Protein AF-A0A6A6F413-F1 (afdb_monomer_lite)

Secondary structure (DSSP, 8-state):
-TTT---S----TT----PEEPTTTSS-EESSHHHHHHHHHHHHHHHHHHHHHHHHHS-------PPP--S--TTSS-TTS---

Foldseek 3Di:
DVQPPDDCDDPDPPDRLFFCADPQQSPDGHSDPVSCVVCVVVCVVCSVVSSVVCVVPPPPPPDPPDPPDPDDCPDDDPPPPPPD

pLDDT: mean 76.2, std 14.18, range [43.38, 93.88]

Sequence (84 aa):
CGNCNKAETSTSEDEPSILKPCTMCHSVSYCSRDCKKSHAKKHKKVCAGLAQEYAKTAPVKMASRAPPKSDTFRGGLQKWQFDT

Structure (mmCIF, N/CA/C/O backbone):
data_AF-A0A6A6F413-F1
#
_entry.id   AF-A0A6A6F413-F1
#
loop_
_atom_site.group_PDB
_atom_site.id
_atom_site.type_symbol
_atom_site.label_atom_id
_atom_site.label_alt_id
_atom_site.label_comp_id
_atom_site.label_asym_id
_atom_site.label_entity_id
_atom_site.label_seq_id
_atom_site.pdbx_PDB_ins_code
_atom_site.Cartn_x
_atom_site.Cartn_y
_atom_site.Cartn_z
_atom_site.occupancy
_atom_site.B_iso_or_equiv
_atom_site.auth_seq_id
_atom_site.auth_comp_id
_atom_site.auth_asym_id
_atom_site.auth_atom_id
_atom_site.pdbx_PDB_model_num
ATOM 1 N N . CYS A 1 1 ? 7.048 8.121 -7.723 1.00 81.88 1 CYS A N 1
ATOM 2 C CA . CYS A 1 1 ? 7.785 6.990 -7.092 1.00 81.88 1 CYS A CA 1
ATOM 3 C C . CYS A 1 1 ? 8.132 7.313 -5.639 1.00 81.88 1 CYS A C 1
ATOM 5 O O . CYS A 1 1 ? 8.948 8.197 -5.420 1.00 81.88 1 CYS A O 1
ATOM 7 N N . GLY A 1 2 ? 7.609 6.574 -4.655 1.00 79.94 2 GLY A N 1
ATOM 8 C CA . GLY A 1 2 ? 7.785 6.884 -3.222 1.00 79.94 2 GLY A CA 1
ATOM 9 C C . GLY A 1 2 ? 9.196 6.727 -2.627 1.00 79.94 2 GLY A C 1
ATOM 10 O O . GLY A 1 2 ? 9.393 7.053 -1.465 1.00 79.94 2 GLY A O 1
ATOM 11 N N . ASN A 1 3 ? 10.177 6.218 -3.379 1.00 85.62 3 ASN A N 1
ATOM 12 C CA . ASN A 1 3 ? 11.587 6.188 -2.944 1.00 85.62 3 ASN A CA 1
ATOM 13 C C . ASN A 1 3 ? 12.467 7.161 -3.725 1.00 85.62 3 ASN A C 1
ATOM 15 O O . ASN A 1 3 ? 13.363 7.793 -3.186 1.00 85.62 3 ASN A O 1
ATOM 19 N N . CYS A 1 4 ? 12.244 7.190 -5.033 1.00 84.31 4 CYS A N 1
ATOM 20 C CA . CYS A 1 4 ? 13.148 7.783 -6.004 1.00 84.31 4 CYS A CA 1
ATOM 21 C C . CYS A 1 4 ? 12.598 9.140 -6.503 1.00 84.31 4 CYS A C 1
ATOM 23 O O . CYS A 1 4 ? 13.167 9.719 -7.417 1.00 84.31 4 CYS A O 1
ATOM 25 N N . ASN A 1 5 ? 11.459 9.596 -5.954 1.00 78.06 5 ASN A N 1
ATOM 26 C CA . ASN A 1 5 ? 10.711 10.827 -6.261 1.00 78.06 5 ASN A CA 1
ATOM 27 C C . ASN A 1 5 ? 10.450 11.124 -7.748 1.00 78.06 5 ASN A C 1
ATOM 29 O O . ASN A 1 5 ? 9.958 12.196 -8.074 1.00 78.06 5 ASN A O 1
ATOM 33 N N . LYS A 1 6 ? 10.695 10.165 -8.652 1.00 76.00 6 LYS A N 1
ATOM 34 C CA . LYS A 1 6 ? 10.328 10.270 -10.069 1.00 76.00 6 LYS A CA 1
ATOM 35 C C . LYS A 1 6 ? 8.831 10.562 -10.181 1.00 76.00 6 LYS A C 1
ATOM 37 O O . LYS A 1 6 ? 8.026 9.740 -9.719 1.00 76.00 6 LYS A O 1
ATOM 42 N N . ALA A 1 7 ? 8.511 11.733 -10.723 1.00 65.75 7 ALA A N 1
ATOM 43 C CA . ALA A 1 7 ? 7.158 12.167 -11.016 1.00 65.75 7 ALA A CA 1
ATOM 44 C C . ALA A 1 7 ? 6.631 11.421 -12.245 1.00 65.75 7 ALA A C 1
ATOM 46 O O . ALA A 1 7 ? 7.380 11.032 -13.139 1.00 65.75 7 ALA A O 1
ATOM 47 N N . GLU A 1 8 ? 5.332 11.181 -12.234 1.00 62.34 8 GLU A N 1
ATOM 48 C CA . GLU A 1 8 ? 4.576 10.407 -13.213 1.00 62.34 8 GLU A CA 1
ATOM 49 C C . GLU A 1 8 ? 4.272 11.328 -14.404 1.00 62.34 8 GLU A C 1
ATOM 51 O O . GLU A 1 8 ? 3.145 11.732 -14.638 1.00 62.34 8 GLU A O 1
ATOM 56 N N . THR A 1 9 ? 5.314 11.763 -15.112 1.00 55.31 9 THR A N 1
ATOM 57 C CA . THR A 1 9 ? 5.183 12.617 -16.299 1.00 55.31 9 THR A CA 1
ATOM 58 C C . THR A 1 9 ? 6.108 12.096 -17.384 1.00 55.31 9 THR A C 1
ATOM 60 O O . THR A 1 9 ? 7.215 12.596 -17.584 1.00 55.31 9 THR A O 1
ATOM 63 N N . SER A 1 10 ? 5.688 11.034 -18.063 1.00 44.72 10 SER A N 1
ATOM 64 C CA . SER A 1 10 ? 6.300 10.613 -19.324 1.00 44.72 10 SER A CA 1
ATOM 65 C C . SER A 1 10 ? 5.239 9.918 -20.172 1.00 44.72 10 SER A C 1
ATOM 67 O O . SER A 1 10 ? 5.174 8.696 -20.242 1.00 44.72 10 SER A O 1
ATOM 69 N N . THR A 1 11 ? 4.372 10.720 -20.790 1.00 43.38 11 THR A N 1
ATOM 70 C CA . THR A 1 11 ? 3.764 10.352 -22.071 1.00 43.38 11 THR A CA 1
ATOM 71 C C . THR A 1 11 ? 4.915 10.292 -23.074 1.00 43.38 11 THR A C 1
ATOM 73 O O . THR A 1 11 ? 5.306 11.310 -23.632 1.00 43.38 11 THR A O 1
ATOM 76 N N . SER A 1 12 ? 5.544 9.131 -23.210 1.00 45.12 12 SER A N 1
ATOM 77 C CA . SER A 1 12 ? 6.490 8.834 -24.285 1.00 45.12 12 SER A CA 1
ATOM 78 C C . SER A 1 12 ? 6.072 7.496 -24.868 1.00 45.12 12 SER A C 1
ATOM 80 O O . SER A 1 12 ? 6.057 6.491 -24.158 1.00 45.12 12 SER A O 1
ATOM 82 N N . GLU A 1 13 ? 5.669 7.536 -26.130 1.00 54.34 13 GLU A N 1
ATOM 83 C CA . GLU A 1 13 ? 4.820 6.573 -26.836 1.00 54.34 13 GLU A CA 1
ATOM 84 C C . GLU A 1 13 ? 5.466 5.201 -27.111 1.00 54.34 13 GLU A C 1
ATOM 86 O O . GLU A 1 13 ? 4.900 4.420 -27.865 1.00 54.34 13 GLU A O 1
ATOM 91 N N . ASP A 1 14 ? 6.583 4.860 -26.458 1.00 52.03 14 ASP A N 1
ATOM 92 C CA . ASP A 1 14 ? 7.331 3.631 -26.762 1.00 52.03 14 ASP A CA 1
ATOM 93 C C . ASP A 1 14 ? 7.647 2.709 -25.576 1.00 52.03 14 ASP A C 1
ATOM 95 O O . ASP A 1 14 ? 8.007 1.575 -25.822 1.00 52.03 14 ASP A O 1
ATOM 99 N N . GLU A 1 15 ? 7.472 3.092 -24.303 1.00 55.16 15 GLU A N 1
ATOM 100 C CA . GLU A 1 15 ? 7.541 2.121 -23.188 1.00 55.16 15 GLU A CA 1
ATOM 101 C C . GLU A 1 15 ? 6.881 2.710 -21.926 1.00 55.16 15 GLU A C 1
ATOM 103 O O . GLU A 1 15 ? 7.443 3.605 -21.279 1.00 55.16 15 GLU A O 1
ATOM 108 N N . PRO A 1 16 ? 5.692 2.238 -21.513 1.00 54.38 16 PRO A N 1
ATOM 109 C CA . PRO A 1 16 ? 5.014 2.796 -20.360 1.00 54.38 16 PRO A CA 1
ATOM 110 C C . PRO A 1 16 ? 5.705 2.297 -19.088 1.00 54.38 16 PRO A C 1
ATOM 112 O O . PRO A 1 16 ? 5.398 1.223 -18.563 1.00 54.38 16 PRO A O 1
ATOM 115 N N . SER A 1 17 ? 6.618 3.098 -18.530 1.00 59.19 17 SER A N 1
ATOM 116 C CA . SER A 1 17 ? 7.141 2.890 -17.176 1.00 59.19 17 SER A CA 1
ATOM 117 C C . SER A 1 17 ? 6.054 3.216 -16.142 1.00 59.19 17 SER A C 1
ATOM 119 O O . SER A 1 17 ? 6.141 4.183 -15.384 1.00 59.19 17 SER A O 1
ATOM 121 N N . ILE A 1 18 ? 4.993 2.407 -16.147 1.00 72.19 18 ILE A N 1
ATOM 122 C CA . ILE A 1 18 ? 3.862 2.447 -15.230 1.00 72.19 18 ILE A CA 1
ATOM 123 C C . ILE A 1 18 ? 4.423 2.218 -13.836 1.00 72.19 18 ILE A C 1
ATOM 125 O O . ILE A 1 18 ? 4.908 1.129 -13.505 1.00 72.19 18 ILE A O 1
ATOM 129 N N . LEU A 1 19 ? 4.380 3.258 -13.005 1.00 80.69 19 LEU A N 1
ATOM 130 C CA . LEU A 1 19 ? 4.709 3.101 -11.601 1.00 80.69 19 LEU A CA 1
ATOM 131 C C . LEU A 1 19 ? 3.708 2.119 -10.994 1.00 80.69 19 LEU A C 1
ATOM 133 O O . LEU A 1 19 ? 2.506 2.364 -10.958 1.00 80.69 19 LEU A O 1
ATOM 137 N N . LYS A 1 20 ? 4.210 0.987 -10.509 1.00 84.81 20 LYS A N 1
ATOM 138 C CA . LYS A 1 20 ? 3.371 -0.059 -9.935 1.00 84.81 20 LYS A CA 1
ATOM 139 C C . LYS A 1 20 ? 2.968 0.358 -8.520 1.00 84.81 20 LYS A C 1
ATOM 141 O O . LYS A 1 20 ? 3.863 0.616 -7.701 1.00 84.81 20 LYS A O 1
ATOM 146 N N . PRO A 1 21 ? 1.664 0.429 -8.204 1.00 88.31 21 PRO A N 1
ATOM 147 C CA . PRO A 1 21 ? 1.217 0.715 -6.850 1.00 88.31 21 PRO A CA 1
ATOM 148 C C . PRO A 1 21 ? 1.612 -0.419 -5.899 1.00 88.31 21 PRO A C 1
ATOM 150 O O . PRO A 1 21 ? 1.834 -1.568 -6.293 1.00 88.31 21 PRO A O 1
ATOM 153 N N . CYS A 1 22 ? 1.715 -0.101 -4.612 1.00 89.50 22 CYS A N 1
ATOM 154 C CA . CYS A 1 22 ? 1.878 -1.109 -3.577 1.00 89.50 22 CYS A CA 1
ATOM 155 C C . CYS A 1 22 ? 0.644 -2.019 -3.540 1.00 89.50 22 CYS A C 1
ATOM 157 O O . CYS A 1 22 ? -0.458 -1.545 -3.305 1.00 89.50 22 CYS A O 1
ATOM 159 N N . THR A 1 23 ? 0.834 -3.329 -3.681 1.00 87.06 23 THR A N 1
ATOM 160 C CA . THR A 1 23 ? -0.258 -4.321 -3.705 1.00 87.06 23 THR A CA 1
ATOM 161 C C . THR A 1 23 ? -1.033 -4.442 -2.391 1.00 87.06 23 THR A C 1
ATOM 163 O O . THR A 1 23 ? -2.074 -5.082 -2.356 1.00 87.06 23 THR A O 1
ATOM 166 N N . MET A 1 24 ? -0.504 -3.888 -1.296 1.00 87.12 24 MET A N 1
ATOM 167 C CA . MET A 1 24 ? -1.135 -3.961 0.025 1.00 87.12 24 MET A CA 1
ATOM 168 C C . MET A 1 24 ? -2.040 -2.759 0.281 1.00 87.12 24 MET A C 1
ATOM 170 O O . MET A 1 24 ? -3.193 -2.921 0.656 1.00 87.12 24 MET A O 1
ATOM 174 N N . CYS A 1 25 ? -1.505 -1.550 0.101 1.00 90.38 25 CYS A N 1
ATOM 175 C CA . CYS A 1 25 ? -2.200 -0.318 0.469 1.00 90.38 25 CYS A CA 1
ATOM 176 C C . CYS A 1 25 ? -2.647 0.523 -0.730 1.00 90.38 25 CYS A C 1
ATOM 178 O O . CYS A 1 25 ? -3.415 1.458 -0.553 1.00 90.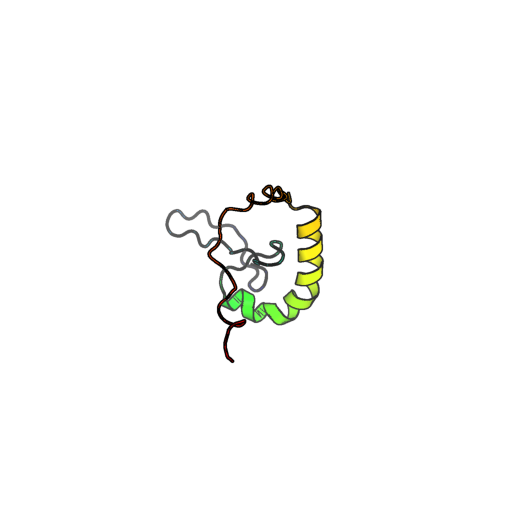38 25 CYS A O 1
ATOM 180 N N . HIS A 1 26 ? -2.135 0.240 -1.930 1.00 87.75 26 HIS A N 1
ATOM 181 C CA . HIS A 1 26 ? -2.384 0.967 -3.181 1.00 87.75 26 HIS A CA 1
ATOM 182 C C . HIS A 1 26 ? -2.108 2.484 -3.170 1.00 87.75 26 HIS A C 1
ATOM 184 O O . HIS A 1 26 ? -2.266 3.131 -4.194 1.00 87.75 26 HIS A O 1
ATOM 190 N N . SER A 1 27 ? -1.607 3.050 -2.068 1.00 87.69 27 SER A N 1
ATOM 191 C CA . SER A 1 27 ? -1.409 4.502 -1.913 1.00 87.69 27 SER A CA 1
ATOM 192 C C . SER A 1 27 ? -0.056 5.020 -2.406 1.00 87.69 27 SER A C 1
ATOM 194 O O . SER A 1 27 ? 0.080 6.206 -2.674 1.00 87.69 27 SER A O 1
ATOM 196 N N . VAL A 1 28 ? 0.970 4.166 -2.493 1.00 88.50 28 VAL A N 1
ATOM 197 C CA . VAL A 1 28 ? 2.318 4.567 -2.940 1.00 88.50 28 VAL A CA 1
ATOM 198 C C . VAL A 1 28 ? 2.706 3.785 -4.187 1.00 88.50 28 VAL A C 1
ATOM 200 O O . VAL A 1 28 ? 2.611 2.557 -4.199 1.00 88.50 28 VAL A O 1
ATOM 203 N N . SER A 1 29 ? 3.187 4.496 -5.208 1.00 89.62 29 SER A N 1
ATOM 204 C CA . SER A 1 29 ? 3.636 3.952 -6.492 1.00 89.62 29 SER A CA 1
ATOM 205 C C . SER A 1 29 ? 5.169 3.849 -6.565 1.00 89.62 29 SER A C 1
ATOM 207 O O . SER A 1 29 ? 5.906 4.702 -6.050 1.00 89.62 29 SER A O 1
ATOM 209 N N . TYR A 1 30 ? 5.684 2.791 -7.199 1.00 89.12 30 TYR A N 1
ATOM 210 C CA . TYR A 1 30 ? 7.120 2.549 -7.375 1.00 89.12 30 TYR A CA 1
ATOM 211 C C . TYR A 1 30 ? 7.463 2.279 -8.837 1.00 89.12 30 TYR A C 1
ATOM 213 O O . TYR A 1 30 ? 6.788 1.507 -9.508 1.00 89.12 30 TYR A O 1
ATOM 221 N N . CYS A 1 31 ? 8.559 2.865 -9.320 1.00 86.81 31 CYS A N 1
ATOM 222 C CA . CYS A 1 31 ? 9.033 2.633 -10.688 1.00 86.81 31 CYS A CA 1
ATOM 223 C C . CYS A 1 31 ? 9.694 1.256 -10.860 1.00 86.81 31 CYS A C 1
ATOM 225 O O . CYS A 1 31 ? 9.709 0.710 -11.954 1.00 86.81 31 CYS A O 1
ATOM 227 N N . SER A 1 32 ? 10.236 0.678 -9.785 1.00 85.81 32 SER A N 1
ATOM 228 C CA . SER A 1 32 ? 10.892 -0.629 -9.810 1.00 85.81 32 SER A CA 1
ATOM 229 C C . SER A 1 32 ? 10.727 -1.369 -8.485 1.00 85.81 32 SER A C 1
ATOM 231 O O . SER A 1 32 ? 10.414 -0.784 -7.438 1.00 85.81 32 SER A O 1
ATOM 233 N N . ARG A 1 33 ? 10.969 -2.683 -8.521 1.00 87.00 33 ARG A N 1
ATOM 234 C CA . ARG A 1 33 ? 10.941 -3.534 -7.326 1.00 87.00 33 ARG A CA 1
ATOM 235 C C . ARG A 1 33 ? 12.055 -3.155 -6.341 1.00 87.00 33 ARG A C 1
ATOM 237 O O . ARG A 1 33 ? 11.844 -3.260 -5.133 1.00 87.00 33 ARG A O 1
ATOM 244 N N . ASP A 1 34 ? 13.172 -2.630 -6.837 1.00 89.38 34 ASP A N 1
ATOM 245 C CA . ASP A 1 34 ? 14.283 -2.133 -6.021 1.00 89.38 34 ASP A CA 1
ATOM 246 C C . ASP A 1 34 ? 13.914 -0.866 -5.249 1.00 89.38 34 ASP A C 1
ATOM 248 O O . ASP A 1 34 ? 14.098 -0.844 -4.032 1.00 89.38 34 ASP A O 1
ATOM 252 N N . CYS A 1 35 ? 13.278 0.130 -5.894 1.00 89.50 35 CYS A N 1
ATOM 253 C CA . CYS A 1 35 ? 12.765 1.320 -5.194 1.00 89.50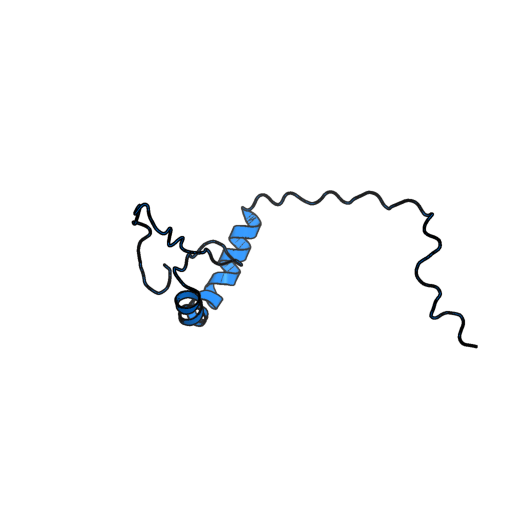 35 CYS A CA 1
ATOM 254 C C . CYS A 1 35 ? 11.707 0.923 -4.131 1.00 89.50 35 CYS A C 1
ATOM 256 O O . CYS A 1 35 ? 11.604 1.575 -3.091 1.00 89.50 35 CYS A O 1
ATOM 258 N N . LYS A 1 36 ? 10.943 -0.167 -4.330 1.00 89.19 36 LYS A N 1
ATOM 259 C CA . LYS A 1 36 ? 10.047 -0.701 -3.284 1.00 89.19 36 LYS A CA 1
ATOM 260 C C . LYS A 1 36 ? 10.829 -1.315 -2.118 1.00 89.19 36 LYS A C 1
ATOM 262 O O . LYS A 1 36 ? 10.483 -1.088 -0.960 1.00 89.19 36 LYS A O 1
ATOM 267 N N . LYS A 1 37 ? 11.866 -2.110 -2.403 1.00 90.44 37 LYS A N 1
ATOM 268 C CA . LYS A 1 37 ? 12.658 -2.823 -1.386 1.00 90.44 37 LYS A CA 1
ATOM 269 C C . LYS A 1 37 ? 13.478 -1.865 -0.519 1.00 90.44 37 LYS A C 1
ATOM 271 O O . LYS A 1 37 ? 13.506 -2.040 0.697 1.00 90.44 37 LYS A O 1
ATOM 276 N N . SER A 1 38 ? 14.077 -0.833 -1.110 1.00 91.25 38 SER A N 1
ATOM 277 C CA . SER A 1 38 ? 14.799 0.218 -0.379 1.00 91.25 38 SER A CA 1
ATOM 278 C C . SER A 1 38 ? 13.874 1.004 0.557 1.00 91.25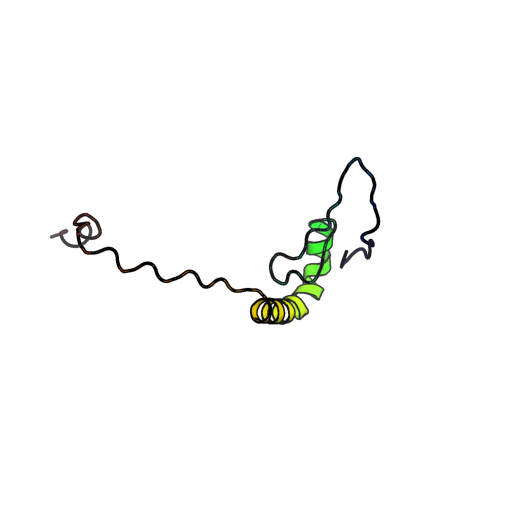 38 SER A C 1
ATOM 280 O O . SER A 1 38 ? 14.213 1.236 1.719 1.00 91.25 38 SER A O 1
ATOM 282 N N . HIS A 1 39 ? 12.665 1.342 0.097 1.00 90.25 39 HIS A N 1
ATOM 283 C CA . HIS A 1 39 ? 11.684 2.077 0.895 1.00 90.25 39 HIS A CA 1
ATOM 284 C C . HIS A 1 39 ? 10.906 1.192 1.883 1.00 90.25 39 HIS A C 1
ATOM 286 O O . HIS A 1 39 ? 10.237 1.715 2.771 1.00 90.25 39 HIS A O 1
ATOM 292 N N . ALA A 1 40 ? 11.015 -0.140 1.808 1.00 89.00 40 ALA A N 1
ATOM 293 C CA . ALA A 1 40 ? 10.213 -1.077 2.598 1.00 89.00 40 ALA A CA 1
ATOM 294 C C . ALA A 1 40 ? 10.287 -0.838 4.117 1.00 89.00 40 ALA A C 1
ATOM 296 O O . ALA A 1 40 ? 9.264 -0.913 4.794 1.00 89.00 40 ALA A O 1
ATOM 297 N N . LYS A 1 41 ? 11.467 -0.500 4.661 1.00 90.50 41 LYS A N 1
ATOM 298 C CA . LYS A 1 41 ? 11.641 -0.239 6.106 1.00 90.50 41 LYS A CA 1
ATOM 299 C C . LYS A 1 41 ? 10.847 0.981 6.584 1.00 90.50 41 LYS A C 1
ATOM 301 O O . LYS A 1 41 ? 10.286 0.956 7.677 1.00 90.50 41 LYS A O 1
ATOM 306 N N . LYS A 1 42 ? 10.793 2.037 5.766 1.00 91.00 42 LYS A N 1
ATOM 307 C CA . LYS A 1 42 ? 10.018 3.255 6.050 1.00 91.00 42 LYS A CA 1
ATOM 308 C C . LYS A 1 42 ? 8.537 3.024 5.746 1.00 91.00 42 LYS A C 1
ATOM 310 O O . LYS A 1 42 ? 7.686 3.305 6.583 1.00 91.00 42 LYS A O 1
ATOM 315 N N . HIS A 1 43 ? 8.244 2.408 4.600 1.00 91.62 43 HIS A N 1
ATOM 316 C CA . HIS A 1 43 ? 6.887 2.125 4.147 1.00 91.62 43 HIS A CA 1
ATOM 317 C C . HIS A 1 43 ? 6.115 1.215 5.095 1.00 91.62 43 HIS A C 1
ATOM 319 O O . HIS A 1 43 ? 4.956 1.486 5.360 1.00 91.62 43 HIS A O 1
ATOM 325 N N . LYS A 1 44 ? 6.727 0.150 5.631 1.00 90.25 44 LYS A N 1
ATOM 326 C CA . LYS A 1 44 ? 6.025 -0.847 6.457 1.00 90.25 44 LYS A CA 1
ATOM 327 C C . LYS A 1 44 ? 5.310 -0.224 7.663 1.00 90.25 44 LYS A C 1
ATOM 329 O O . LYS A 1 44 ? 4.259 -0.723 8.047 1.00 90.25 44 LYS A O 1
ATOM 334 N N . LYS A 1 45 ? 5.845 0.871 8.218 1.00 92.56 45 LYS A N 1
ATOM 335 C CA . LYS A 1 45 ? 5.246 1.594 9.352 1.00 92.56 45 LYS A CA 1
ATOM 336 C C . LYS A 1 45 ? 3.915 2.262 8.996 1.00 92.56 45 LYS A C 1
ATOM 338 O O . LYS A 1 45 ? 3.027 2.314 9.833 1.00 92.56 45 LYS A O 1
ATOM 343 N N . VAL A 1 46 ? 3.779 2.744 7.760 1.00 93.06 46 VAL A N 1
ATOM 344 C CA . VAL A 1 46 ? 2.579 3.449 7.273 1.00 93.06 46 VAL A CA 1
ATOM 345 C C . VAL A 1 46 ? 1.675 2.559 6.417 1.00 93.06 46 VAL A C 1
ATOM 347 O O . VAL A 1 46 ? 0.474 2.781 6.343 1.00 93.06 46 VAL A O 1
ATOM 350 N N . CYS A 1 47 ? 2.232 1.511 5.807 1.00 93.88 47 CYS A N 1
ATOM 351 C CA . CYS A 1 47 ? 1.541 0.618 4.879 1.00 93.88 47 CYS A CA 1
ATOM 352 C C . CYS A 1 47 ? 0.323 -0.054 5.521 1.00 93.88 47 CYS A C 1
ATOM 354 O O . CYS A 1 47 ? -0.712 -0.161 4.876 1.00 93.88 47 CYS A O 1
ATOM 356 N N . ALA A 1 48 ? 0.424 -0.460 6.791 1.00 91.56 48 A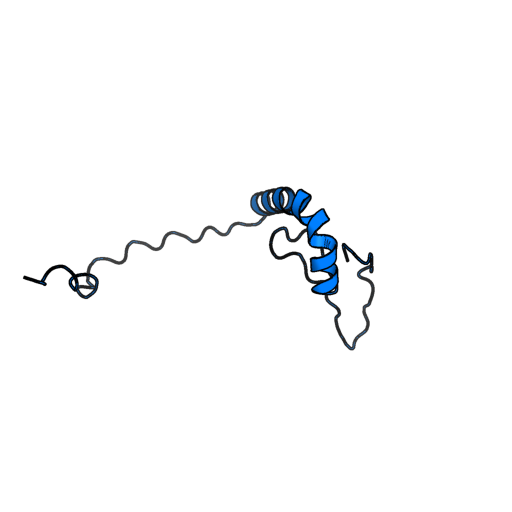LA A N 1
ATOM 357 C CA . ALA A 1 48 ? -0.686 -1.086 7.505 1.00 91.56 48 ALA A CA 1
ATOM 358 C C . ALA A 1 48 ? -1.874 -0.127 7.704 1.00 91.56 48 ALA A C 1
ATOM 360 O O . ALA A 1 48 ? -3.008 -0.520 7.449 1.00 91.56 48 ALA A O 1
ATOM 361 N N . GLY A 1 49 ? -1.622 1.127 8.100 1.00 92.81 49 GLY A N 1
ATOM 362 C CA . GLY A 1 49 ? -2.678 2.133 8.267 1.00 92.81 49 GLY A CA 1
ATOM 363 C C . GLY A 1 49 ? -3.352 2.470 6.938 1.00 92.81 49 GLY A C 1
ATOM 364 O O . GLY A 1 49 ? -4.570 2.390 6.816 1.00 92.81 49 GLY A O 1
ATOM 365 N N . LEU A 1 50 ? -2.544 2.705 5.906 1.00 91.94 50 LEU A N 1
ATOM 366 C CA . LEU A 1 50 ? -3.034 2.976 4.556 1.00 91.94 50 LEU A CA 1
ATOM 367 C C . LEU A 1 50 ? -3.828 1.799 3.961 1.00 91.94 50 LEU A C 1
ATOM 369 O O . LEU A 1 50 ? -4.812 2.001 3.258 1.00 91.94 50 LEU A O 1
ATOM 373 N N . ALA A 1 51 ? -3.431 0.556 4.248 1.00 90.38 51 ALA A N 1
ATOM 374 C CA . ALA A 1 51 ? -4.175 -0.625 3.813 1.00 90.38 51 ALA A CA 1
ATOM 375 C C . ALA A 1 51 ? -5.545 -0.729 4.500 1.00 90.38 51 ALA A C 1
ATOM 377 O O . ALA A 1 51 ? -6.518 -1.125 3.863 1.00 90.38 51 ALA A O 1
ATOM 378 N N . GLN A 1 52 ? -5.647 -0.340 5.775 1.00 91.25 52 GLN A N 1
ATOM 379 C CA . GLN A 1 52 ? -6.937 -0.270 6.464 1.00 91.25 52 GLN A CA 1
ATOM 380 C C . GLN A 1 52 ? -7.837 0.821 5.875 1.00 91.25 52 GLN A C 1
ATOM 382 O O . GLN A 1 52 ? -9.028 0.592 5.693 1.00 91.25 52 GLN A O 1
ATOM 387 N N . GLU A 1 53 ? -7.289 1.992 5.554 1.00 89.81 53 GLU A N 1
ATOM 388 C CA . GLU A 1 53 ? -8.035 3.069 4.885 1.00 89.81 53 GLU A CA 1
ATOM 389 C C . GLU A 1 53 ? -8.528 2.647 3.500 1.00 89.81 53 GLU A C 1
ATOM 391 O O . GLU A 1 53 ? -9.690 2.874 3.150 1.00 89.81 53 GLU A O 1
ATOM 396 N N . TYR A 1 54 ? -7.677 1.952 2.746 1.00 87.88 54 TYR A N 1
ATOM 397 C CA . TYR A 1 54 ? -8.068 1.361 1.476 1.00 87.88 54 TYR A CA 1
ATOM 398 C C . TYR A 1 54 ? -9.201 0.346 1.664 1.00 87.88 54 TYR A C 1
ATOM 400 O O . TYR A 1 54 ? -10.192 0.410 0.952 1.00 87.88 54 TYR A O 1
ATOM 408 N N . ALA A 1 55 ? -9.133 -0.531 2.668 1.00 86.25 55 ALA A N 1
ATOM 409 C CA . ALA A 1 55 ? -10.197 -1.500 2.936 1.00 86.25 55 ALA A CA 1
ATOM 410 C C . ALA A 1 55 ? -11.545 -0.852 3.310 1.00 86.25 55 ALA A C 1
ATOM 412 O O . ALA A 1 55 ? -12.591 -1.421 3.012 1.00 86.25 55 ALA A O 1
ATOM 413 N N . LYS A 1 56 ? -11.533 0.329 3.945 1.00 86.31 56 LYS A N 1
ATOM 414 C CA . LYS A 1 56 ? -12.757 1.076 4.289 1.00 86.31 56 LYS A CA 1
ATOM 415 C C . LYS A 1 56 ? -13.431 1.702 3.070 1.00 86.31 56 LYS A C 1
ATOM 417 O O . LYS A 1 56 ? -14.651 1.809 3.038 1.00 86.31 56 LYS A O 1
ATOM 422 N N . THR A 1 57 ? -12.635 2.170 2.114 1.00 85.12 57 THR A N 1
ATOM 423 C CA . THR A 1 57 ? -13.112 2.937 0.952 1.00 85.12 57 THR A CA 1
ATOM 424 C C . THR A 1 57 ? -13.261 2.084 -0.305 1.00 85.12 57 THR A C 1
ATOM 426 O O . THR A 1 57 ? -14.007 2.450 -1.211 1.00 85.12 57 THR A O 1
ATOM 429 N N . ALA A 1 58 ? -12.576 0.942 -0.374 1.00 79.38 58 ALA A N 1
ATOM 430 C CA . ALA A 1 58 ? -12.655 0.037 -1.505 1.00 79.38 58 ALA A CA 1
ATOM 431 C C . ALA A 1 58 ? -14.074 -0.542 -1.635 1.00 79.38 58 ALA A C 1
ATOM 433 O O . ALA A 1 58 ? -14.664 -0.959 -0.633 1.00 79.38 58 ALA A O 1
ATOM 434 N N . PRO A 1 59 ? -14.621 -0.634 -2.862 1.00 73.62 59 PRO A N 1
ATOM 435 C CA . PRO A 1 59 ? -15.892 -1.295 -3.103 1.00 73.62 59 PRO A CA 1
ATOM 436 C C . PRO A 1 59 ? -15.704 -2.797 -2.889 1.00 73.62 59 PRO A C 1
ATOM 438 O O . PRO A 1 59 ? -15.360 -3.546 -3.805 1.00 73.62 59 PRO A O 1
ATOM 441 N N . VAL A 1 60 ? -15.902 -3.254 -1.653 1.00 69.38 60 VAL A N 1
ATOM 442 C CA . VAL A 1 60 ? -15.899 -4.679 -1.342 1.00 69.38 60 VAL A CA 1
ATOM 443 C C . VAL A 1 60 ? -17.161 -5.264 -1.965 1.00 69.38 60 VAL A C 1
ATOM 445 O O . VAL A 1 60 ? -18.238 -5.245 -1.370 1.00 69.38 60 VAL A O 1
ATOM 448 N N . LYS A 1 61 ? -17.055 -5.771 -3.198 1.00 71.31 61 LYS A N 1
ATOM 449 C CA . LYS A 1 61 ? -18.098 -6.616 -3.780 1.00 71.31 61 LYS A CA 1
ATOM 450 C C . LYS A 1 61 ? -18.067 -7.920 -2.996 1.00 71.31 61 LYS A C 1
ATOM 452 O O . LYS A 1 61 ? -17.314 -8.832 -3.324 1.00 71.31 61 LYS A O 1
ATOM 457 N N . MET A 1 62 ? -18.829 -7.954 -1.904 1.00 69.69 62 MET A N 1
ATOM 458 C CA . MET A 1 62 ? -18.989 -9.141 -1.078 1.00 69.69 62 MET A CA 1
ATOM 459 C C . MET A 1 62 ? -19.371 -10.292 -2.001 1.00 69.69 62 MET A C 1
ATOM 461 O O . MET A 1 62 ? -20.401 -10.234 -2.678 1.00 69.69 62 MET A O 1
ATOM 465 N N . ALA A 1 63 ? -18.512 -11.308 -2.075 1.00 70.19 63 ALA A N 1
ATOM 466 C CA . ALA A 1 63 ? -18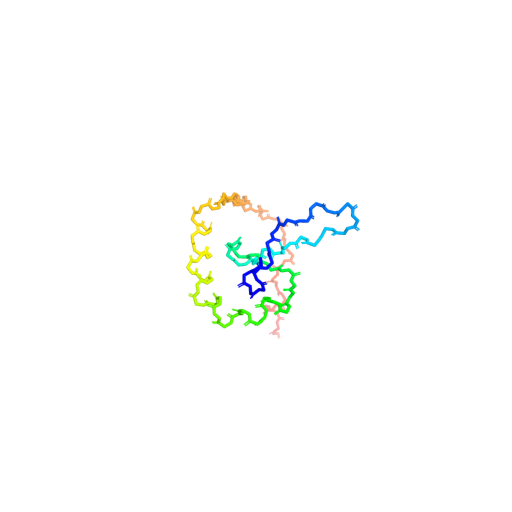.856 -12.535 -2.762 1.00 70.19 63 ALA A CA 1
ATOM 467 C C . ALA A 1 63 ? -20.086 -13.100 -2.049 1.00 70.19 63 ALA A C 1
ATOM 469 O O . ALA A 1 63 ? -20.035 -13.426 -0.860 1.00 70.19 63 ALA A O 1
ATOM 470 N N . SER A 1 64 ? -21.216 -13.135 -2.749 1.00 72.12 64 SER A N 1
ATOM 471 C CA . SER A 1 64 ? -22.440 -13.723 -2.225 1.00 72.12 64 SER A CA 1
ATOM 472 C C . SER A 1 64 ? -22.128 -15.164 -1.834 1.00 72.12 64 SER A C 1
ATOM 474 O O . SER A 1 64 ? -21.537 -15.901 -2.626 1.00 72.12 64 SER A O 1
ATOM 476 N N . ARG A 1 65 ? -22.478 -15.564 -0.605 1.00 71.69 65 ARG A N 1
ATOM 477 C CA . ARG A 1 65 ? -22.366 -16.967 -0.192 1.00 71.69 65 ARG A CA 1
ATOM 478 C 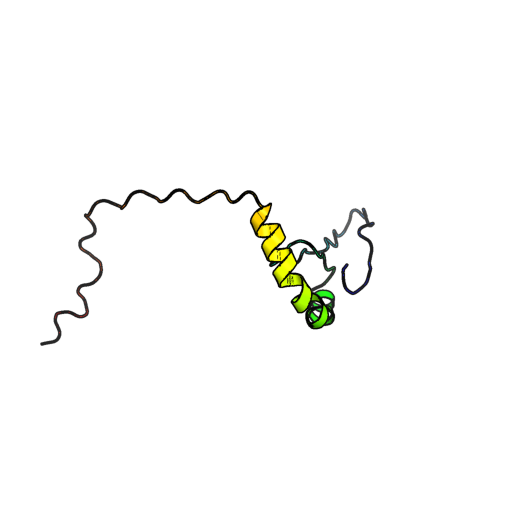C . ARG A 1 65 ? -23.150 -17.798 -1.201 1.00 71.69 65 ARG A C 1
ATOM 480 O O . ARG A 1 65 ? -24.366 -17.652 -1.297 1.00 71.69 65 ARG A O 1
ATOM 487 N N . ALA A 1 66 ? -22.446 -18.630 -1.966 1.00 71.88 66 ALA A N 1
ATOM 488 C CA . ALA A 1 66 ? -23.101 -19.628 -2.789 1.00 71.88 66 ALA A CA 1
ATOM 489 C C . ALA A 1 66 ? -23.956 -20.506 -1.858 1.00 71.88 66 ALA A C 1
ATOM 491 O O . ALA A 1 66 ? -23.480 -20.857 -0.770 1.00 71.88 66 ALA A O 1
ATOM 492 N N . PRO A 1 67 ? -25.206 -20.826 -2.231 1.00 72.88 67 PRO A N 1
ATOM 493 C CA . PRO A 1 67 ? -26.026 -21.725 -1.435 1.00 72.88 67 PRO A CA 1
ATOM 494 C C . PRO A 1 67 ? -25.284 -23.056 -1.232 1.00 72.88 67 PRO A C 1
ATOM 496 O O . PRO A 1 67 ? -24.515 -23.466 -2.113 1.00 72.88 67 PRO A O 1
ATOM 499 N N . PRO A 1 68 ? -25.468 -23.724 -0.077 1.00 69.94 68 PRO A N 1
ATOM 500 C CA . PRO A 1 68 ? -24.868 -25.028 0.158 1.00 69.94 68 PRO A CA 1
ATOM 501 C C . PRO A 1 68 ? -25.282 -25.961 -0.982 1.00 69.94 68 PRO A C 1
ATOM 503 O O . PRO A 1 68 ? -26.469 -26.113 -1.267 1.00 69.94 68 PRO A O 1
ATOM 506 N N . LYS A 1 69 ? -24.296 -26.542 -1.675 1.00 67.19 69 LYS A N 1
ATOM 507 C CA . LYS A 1 69 ? -24.554 -27.552 -2.704 1.00 67.19 69 LYS A CA 1
ATOM 508 C C . LYS A 1 69 ? -25.249 -28.716 -2.005 1.00 67.19 69 LYS A C 1
ATOM 510 O O . LYS A 1 69 ? -24.649 -29.340 -1.134 1.00 67.19 69 LYS A O 1
ATOM 515 N N . SER A 1 70 ? -26.518 -28.937 -2.337 1.00 65.12 70 SER A N 1
ATOM 516 C CA . SER A 1 70 ? -27.318 -30.030 -1.798 1.00 65.12 70 SER A CA 1
ATOM 517 C C . SER A 1 70 ? -26.589 -31.357 -1.985 1.00 65.12 70 SER A C 1
ATOM 519 O O . SER A 1 70 ? -26.023 -31.631 -3.045 1.00 65.12 70 SER A O 1
ATOM 521 N N . ASP A 1 71 ? -26.608 -32.140 -0.918 1.00 62.75 71 ASP A N 1
ATOM 522 C CA . ASP A 1 71 ? -25.981 -33.440 -0.745 1.00 62.75 71 ASP A CA 1
ATOM 523 C C . ASP A 1 71 ? -26.302 -34.416 -1.892 1.00 62.75 71 ASP A C 1
ATOM 525 O O . ASP A 1 71 ? -27.387 -34.980 -1.982 1.00 62.75 71 ASP A O 1
ATOM 529 N N . THR A 1 72 ? -25.364 -34.604 -2.820 1.00 59.56 72 THR A N 1
ATOM 530 C CA . THR A 1 72 ? -25.300 -35.814 -3.669 1.00 59.56 72 THR A CA 1
ATOM 531 C C . THR A 1 72 ? -23.850 -36.232 -3.966 1.00 59.56 72 THR A C 1
ATOM 533 O O . THR A 1 72 ? -23.610 -37.236 -4.632 1.00 59.56 72 THR A O 1
ATOM 536 N N . PHE A 1 73 ? -22.833 -35.548 -3.426 1.00 59.44 73 PHE A N 1
ATOM 537 C CA . PHE A 1 73 ? -21.445 -35.987 -3.595 1.00 59.44 73 PHE A CA 1
ATOM 538 C C . PHE A 1 73 ? -21.043 -36.976 -2.492 1.00 59.44 73 PHE A C 1
ATOM 540 O O . PHE A 1 73 ? -20.349 -36.630 -1.541 1.00 59.44 73 PHE A O 1
ATOM 547 N N . ARG A 1 74 ? -21.450 -38.240 -2.656 1.00 57.16 74 ARG A N 1
ATOM 548 C CA . ARG A 1 74 ? -21.090 -39.396 -1.804 1.00 57.16 74 ARG A CA 1
ATOM 549 C C . ARG A 1 74 ? -19.599 -39.804 -1.866 1.00 57.16 74 ARG A C 1
ATOM 551 O O . ARG A 1 74 ? -19.273 -40.958 -1.625 1.00 57.16 74 ARG A O 1
ATOM 558 N N . GLY A 1 75 ? -18.687 -38.905 -2.246 1.00 59.38 75 GLY A N 1
ATOM 559 C CA . GLY A 1 75 ? -17.326 -39.268 -2.671 1.00 59.38 75 GLY A CA 1
ATOM 560 C C . GLY A 1 75 ? -16.165 -38.674 -1.873 1.00 59.38 75 GLY A C 1
ATOM 561 O O . GLY A 1 75 ? -15.017 -38.904 -2.242 1.00 59.38 75 GLY A O 1
ATOM 562 N N . GLY A 1 76 ? -16.404 -37.888 -0.821 1.00 63.94 76 GLY A N 1
ATOM 563 C CA . GLY A 1 76 ? -15.329 -37.197 -0.104 1.00 63.94 76 GLY A CA 1
ATOM 564 C C . GLY A 1 76 ? -15.354 -37.468 1.393 1.00 63.94 76 GLY A C 1
ATOM 565 O O . GLY A 1 76 ? -16.288 -37.029 2.049 1.00 63.94 76 GLY A O 1
ATOM 566 N N . LEU A 1 77 ? -14.283 -38.092 1.909 1.00 63.41 77 LEU A N 1
ATOM 567 C CA . LEU A 1 77 ? -13.916 -38.222 3.335 1.00 63.41 77 LEU A CA 1
ATOM 568 C C . LEU A 1 77 ? -14.286 -39.530 4.076 1.00 63.41 77 LEU A C 1
ATOM 570 O O . LEU A 1 77 ? -14.686 -39.485 5.231 1.00 63.41 77 LEU A O 1
ATOM 574 N N . GLN A 1 78 ? -14.068 -40.709 3.478 1.00 59.72 78 GLN A N 1
ATOM 575 C CA . GLN A 1 78 ? -14.113 -41.994 4.221 1.00 59.72 78 GLN A CA 1
ATOM 576 C C . GLN A 1 78 ? -12.759 -42.724 4.334 1.00 59.72 78 GLN A C 1
ATOM 578 O O . GLN A 1 78 ? -12.665 -43.744 5.010 1.00 59.72 78 GLN A O 1
ATOM 583 N N . LYS A 1 79 ? -11.675 -42.209 3.730 1.00 58.53 79 LYS A N 1
ATOM 584 C CA . LYS A 1 79 ? -10.385 -42.932 3.629 1.00 58.53 79 LYS A CA 1
ATOM 585 C C . LYS A 1 79 ? -9.615 -43.101 4.960 1.00 58.53 79 LYS A C 1
ATOM 587 O O . LYS A 1 79 ? -8.593 -43.772 4.968 1.00 58.53 79 LYS A O 1
ATOM 592 N N . TRP A 1 80 ? -10.070 -42.535 6.078 1.00 65.19 80 TRP A N 1
ATOM 593 C CA . TRP A 1 80 ? -9.395 -42.677 7.384 1.00 65.19 80 TRP A CA 1
ATOM 594 C C . TRP A 1 80 ? -10.279 -43.312 8.465 1.00 65.19 80 TRP A C 1
ATOM 596 O O . TRP A 1 80 ? -10.056 -43.113 9.653 1.00 65.19 80 TRP A O 1
ATOM 606 N N . GLN A 1 81 ? -11.325 -44.032 8.054 1.00 64.75 81 GLN A N 1
ATOM 607 C CA . GLN A 1 81 ? -12.319 -44.606 8.966 1.00 64.75 81 GLN A CA 1
ATOM 608 C C . GLN A 1 81 ? -12.398 -46.140 8.893 1.00 64.75 81 GLN A C 1
ATOM 610 O O . GLN A 1 81 ? -13.335 -46.715 9.435 1.00 64.75 81 GLN A O 1
ATOM 615 N N . PHE A 1 82 ? -11.440 -46.798 8.229 1.00 60.25 82 PHE A N 1
ATOM 616 C CA . PHE A 1 82 ? -11.495 -48.242 7.958 1.00 60.25 82 PHE A CA 1
ATOM 617 C C . PHE A 1 82 ? -10.140 -48.976 8.067 1.00 60.25 82 PHE A C 1
ATOM 619 O O . PHE A 1 82 ? -9.974 -50.025 7.458 1.00 60.25 82 PHE A O 1
ATOM 626 N N . ASP A 1 83 ? -9.174 -48.443 8.826 1.00 59.84 83 ASP A N 1
ATOM 627 C CA . ASP A 1 83 ? -7.962 -49.189 9.218 1.00 59.84 83 ASP A CA 1
ATOM 628 C C . ASP A 1 83 ? -8.196 -49.849 10.598 1.00 59.84 83 ASP A C 1
ATOM 630 O O . ASP A 1 83 ? -7.913 -49.285 11.658 1.00 59.84 83 ASP A O 1
ATOM 634 N N . THR A 1 84 ? -8.813 -51.029 10.569 1.00 57.72 84 THR A N 1
ATOM 635 C CA . THR A 1 84 ? -8.902 -52.075 11.607 1.00 57.72 84 THR A CA 1
ATOM 636 C C . THR A 1 84 ? -9.070 -53.391 10.866 1.00 57.72 84 THR A C 1
ATOM 638 O O . THR A 1 84 ? -8.430 -54.378 11.286 1.00 57.72 84 THR A O 1
#

Radius of gyration: 22.95 Å; chains: 1; bounding box: 42×65×38 Å

Organism: NCBI:txid717836

InterPro domains:
  IPR002893 Zinc finger, MYND-type [PF01753] (1-47)
  IPR002893 Zinc finger, MYND-type [PS01360] (1-47)
  IPR002893 Zinc finger, MYND-type [PS50865] (1-47)